Protein AF-A0A7R9V4J3-F1 (afdb_monomer_lite)

Structure (mmCIF, N/CA/C/O backbone):
data_AF-A0A7R9V4J3-F1
#
_entry.id   AF-A0A7R9V4J3-F1
#
loop_
_atom_site.group_PDB
_atom_site.id
_atom_site.type_symbol
_atom_site.label_atom_id
_atom_site.label_alt_id
_atom_site.label_comp_id
_atom_site.label_asym_id
_atom_site.label_entity_id
_atom_site.label_seq_id
_atom_site.pdbx_PDB_ins_code
_atom_site.Cartn_x
_atom_site.Cartn_y
_atom_site.Cartn_z
_atom_site.occupancy
_atom_site.B_iso_or_equiv
_atom_site.auth_seq_id
_atom_site.auth_comp_id
_atom_site.auth_asym_id
_atom_site.auth_atom_id
_atom_site.pdbx_PDB_model_num
ATOM 1 N N . GLY A 1 1 ? -23.402 1.359 5.646 1.00 56.28 1 GLY A N 1
ATOM 2 C CA . GLY A 1 1 ? -24.363 1.220 4.532 1.00 56.28 1 GLY A CA 1
ATOM 3 C C . GLY A 1 1 ? -24.628 2.569 3.880 1.00 56.28 1 GLY A C 1
ATOM 4 O O . GLY A 1 1 ? -24.151 3.570 4.417 1.00 56.28 1 GLY A O 1
ATOM 5 N N . PRO A 1 2 ? -25.319 2.609 2.727 1.00 66.81 2 PRO A N 1
ATOM 6 C CA . PRO A 1 2 ? -25.885 3.845 2.184 1.00 66.81 2 PRO A CA 1
ATOM 7 C C . PRO A 1 2 ? -27.002 4.372 3.100 1.00 66.81 2 PRO A C 1
ATOM 9 O O . PRO A 1 2 ? -27.541 3.616 3.912 1.00 66.81 2 PRO A O 1
ATOM 12 N N . GLU A 1 3 ? -27.309 5.667 3.027 1.00 76.94 3 GLU A N 1
ATOM 13 C CA . GLU A 1 3 ? -28.333 6.271 3.889 1.00 76.94 3 GLU A CA 1
ATOM 14 C C . GLU A 1 3 ? -29.740 5.748 3.544 1.00 76.94 3 GLU A C 1
ATOM 16 O O . GLU A 1 3 ? -30.007 5.450 2.372 1.00 76.94 3 GLU A O 1
ATOM 21 N N . PRO A 1 4 ? -30.654 5.624 4.525 1.00 80.00 4 PRO A N 1
ATOM 22 C CA . PRO A 1 4 ? -32.023 5.184 4.267 1.00 80.00 4 PRO A CA 1
ATOM 23 C C . PRO A 1 4 ? -32.697 6.049 3.192 1.00 80.00 4 PRO A C 1
ATOM 25 O O . PRO A 1 4 ? -32.741 7.269 3.314 1.00 80.00 4 PRO A O 1
ATOM 28 N N . GLY A 1 5 ? -33.214 5.418 2.134 1.00 82.75 5 GLY A N 1
ATOM 29 C CA . GLY A 1 5 ? -33.829 6.114 0.994 1.00 82.75 5 GLY A CA 1
ATOM 30 C C . GLY A 1 5 ? -32.875 6.453 -0.159 1.00 82.75 5 GLY A C 1
ATOM 31 O O . GLY A 1 5 ? -33.311 7.034 -1.150 1.00 82.75 5 GLY A O 1
ATOM 32 N N . SER A 1 6 ? -31.600 6.065 -0.072 1.00 82.62 6 SER A N 1
ATOM 33 C CA . SER A 1 6 ? -30.654 6.215 -1.183 1.00 82.62 6 SER A CA 1
ATOM 34 C C . SER A 1 6 ? -31.028 5.313 -2.377 1.00 82.62 6 SER A C 1
ATOM 36 O O . SER A 1 6 ? -31.436 4.167 -2.157 1.00 82.62 6 SER A O 1
ATOM 38 N N . PRO A 1 7 ? -30.872 5.778 -3.636 1.00 87.88 7 PRO A N 1
ATOM 39 C CA . PRO A 1 7 ? -31.090 4.954 -4.824 1.00 87.88 7 PRO A CA 1
ATOM 40 C C . PRO A 1 7 ? -30.264 3.653 -4.831 1.00 87.88 7 PRO A C 1
ATOM 42 O O . PRO A 1 7 ? -29.172 3.603 -4.251 1.00 87.88 7 PRO A O 1
ATOM 45 N N . PRO A 1 8 ? -30.721 2.597 -5.534 1.00 82.19 8 PRO A N 1
ATOM 46 C CA . PRO A 1 8 ? -29.923 1.390 -5.730 1.00 82.19 8 PRO A CA 1
ATOM 47 C C . PRO A 1 8 ? -28.554 1.726 -6.339 1.00 82.19 8 PRO A C 1
ATOM 49 O O . PRO A 1 8 ? -28.474 2.405 -7.360 1.00 82.19 8 PRO A O 1
ATOM 52 N N . GLY A 1 9 ? -27.477 1.258 -5.704 1.00 78.31 9 GLY A N 1
ATOM 53 C CA . GLY A 1 9 ? -26.099 1.515 -6.141 1.00 78.31 9 GLY A CA 1
ATOM 54 C C . GLY A 1 9 ? -25.435 2.756 -5.535 1.00 78.31 9 GLY A C 1
ATOM 55 O O . GLY A 1 9 ? -24.269 3.008 -5.834 1.00 78.31 9 GLY A O 1
ATOM 56 N N . SER A 1 10 ? -26.113 3.519 -4.665 1.00 83.00 10 SER A N 1
ATOM 57 C CA . SER A 1 10 ? -25.447 4.598 -3.927 1.00 83.00 10 SER A CA 1
ATOM 58 C C . SER A 1 10 ? -24.286 4.061 -3.077 1.00 83.00 10 SER A C 1
ATOM 60 O O . SER A 1 10 ? -24.452 3.051 -2.382 1.00 83.00 10 SER A O 1
ATOM 62 N N . PRO A 1 11 ? -23.113 4.724 -3.102 1.00 73.44 11 PRO A N 1
ATOM 63 C CA . PRO A 1 11 ? -21.977 4.290 -2.308 1.00 73.44 11 PRO A CA 1
ATOM 64 C C . PRO A 1 11 ? -22.316 4.376 -0.814 1.00 73.44 11 PRO A C 1
ATOM 66 O O . PRO A 1 11 ? -23.088 5.242 -0.391 1.00 73.44 11 PRO A O 1
ATOM 69 N N . PRO A 1 12 ? -21.758 3.485 0.018 1.00 72.81 12 PRO A N 1
ATOM 70 C CA . PRO A 1 12 ? -22.010 3.539 1.444 1.00 72.81 12 PRO A CA 1
ATOM 71 C C . PRO A 1 12 ? -21.360 4.789 2.046 1.00 72.81 12 PRO A C 1
ATOM 73 O O . PRO A 1 12 ? -20.273 5.189 1.635 1.00 72.81 12 PRO A O 1
ATOM 76 N N . ARG A 1 13 ? -21.983 5.361 3.084 1.00 70.06 13 ARG A N 1
ATOM 77 C CA . ARG A 1 13 ? -21.437 6.529 3.800 1.00 70.06 13 ARG A CA 1
ATOM 78 C C . ARG A 1 13 ? -20.070 6.248 4.436 1.00 70.06 13 ARG A C 1
ATOM 80 O O . ARG A 1 13 ? -19.258 7.149 4.601 1.00 70.06 13 ARG A O 1
ATOM 87 N N . ARG A 1 14 ? -19.826 4.984 4.788 1.00 65.25 14 ARG A N 1
ATOM 88 C CA . ARG A 1 14 ? -18.527 4.442 5.201 1.00 65.25 14 ARG A CA 1
ATOM 89 C C . ARG A 1 14 ? -18.325 3.108 4.491 1.00 65.25 14 ARG A C 1
ATOM 91 O O . ARG A 1 14 ? -19.216 2.254 4.554 1.00 65.25 14 ARG A O 1
ATOM 98 N N . ARG A 1 15 ? -17.196 2.936 3.801 1.00 70.81 15 ARG A N 1
ATOM 99 C CA . ARG A 1 15 ? -16.786 1.626 3.274 1.00 70.81 15 ARG A CA 1
ATOM 100 C C . ARG A 1 15 ? -16.286 0.762 4.434 1.00 70.81 15 ARG A C 1
ATOM 102 O O . ARG A 1 15 ? -15.729 1.284 5.397 1.00 70.81 15 ARG A O 1
ATOM 109 N N . GLY A 1 16 ? -16.554 -0.541 4.366 1.00 63.72 16 GLY A N 1
ATOM 110 C CA . GLY A 1 16 ? -15.994 -1.491 5.324 1.00 63.72 16 GLY A CA 1
ATOM 111 C C . GLY A 1 16 ? -14.476 -1.530 5.176 1.00 63.72 16 GLY A C 1
ATOM 112 O O . GLY A 1 16 ? -13.974 -1.481 4.057 1.00 63.72 16 GLY A O 1
ATOM 113 N N . ARG A 1 17 ? -13.765 -1.587 6.300 1.00 72.69 17 ARG A N 1
ATOM 114 C CA . ARG A 1 17 ? -12.306 -1.712 6.330 1.00 72.69 17 ARG A CA 1
ATOM 115 C C . ARG A 1 17 ? -11.932 -3.182 6.266 1.00 72.69 17 ARG A C 1
ATOM 117 O O . ARG A 1 17 ? -12.602 -3.998 6.902 1.00 72.69 17 ARG A O 1
ATOM 124 N N . MET A 1 18 ? -10.822 -3.511 5.626 1.00 70.69 18 MET A N 1
ATOM 125 C CA . MET A 1 18 ? -10.202 -4.802 5.886 1.00 70.69 18 MET A CA 1
ATOM 126 C C . MET A 1 18 ? -9.336 -4.730 7.142 1.00 70.69 18 MET A C 1
ATOM 128 O O . MET A 1 18 ? -8.564 -3.792 7.340 1.00 70.69 18 MET A O 1
ATOM 132 N N . LEU A 1 19 ? -9.493 -5.722 8.014 1.00 75.62 19 LEU A N 1
ATOM 133 C CA . LEU A 1 19 ? -8.623 -5.893 9.168 1.00 75.62 19 LEU A CA 1
ATOM 134 C C . LEU A 1 19 ? -7.287 -6.435 8.673 1.00 75.62 19 LEU A C 1
ATOM 136 O O . LEU A 1 19 ? -7.210 -7.555 8.168 1.00 75.62 19 LEU A O 1
ATOM 140 N N . GLY A 1 20 ? -6.236 -5.629 8.810 1.00 74.75 20 GLY A N 1
ATOM 141 C CA . GLY A 1 20 ? -4.878 -6.107 8.590 1.00 74.75 20 GLY A CA 1
ATOM 142 C C . GLY A 1 20 ? -4.527 -7.216 9.583 1.00 74.75 20 GLY A C 1
ATOM 143 O O . GLY A 1 20 ? -5.082 -7.285 10.680 1.00 74.75 20 GLY A O 1
ATOM 144 N N . THR A 1 21 ? -3.559 -8.059 9.225 1.00 76.56 21 THR A N 1
ATOM 145 C CA . THR A 1 21 ? -3.097 -9.186 10.056 1.00 76.56 21 THR A CA 1
ATOM 146 C C . THR A 1 21 ? -2.744 -8.769 11.487 1.00 76.56 21 THR A C 1
ATOM 148 O O . THR A 1 21 ? -2.981 -9.524 12.422 1.00 76.56 21 THR A O 1
ATOM 151 N N . HIS A 1 22 ? -2.238 -7.546 11.669 1.00 79.50 22 HIS A N 1
ATOM 152 C CA . HIS A 1 22 ? -1.855 -6.987 12.969 1.00 79.50 22 HIS A CA 1
ATOM 153 C C . HIS A 1 22 ? -3.029 -6.654 13.898 1.00 79.50 22 HIS A C 1
ATOM 155 O O . HIS A 1 22 ? -2.805 -6.429 15.083 1.00 79.50 22 HIS A O 1
ATOM 161 N N . CYS A 1 23 ? -4.259 -6.646 13.377 1.00 84.50 23 CYS A N 1
ATOM 162 C CA . CYS A 1 23 ? -5.475 -6.435 14.157 1.00 84.50 23 CYS A CA 1
ATOM 163 C C . CYS A 1 23 ? -6.441 -7.600 14.138 1.00 84.50 23 CYS A C 1
ATOM 165 O O . CYS A 1 23 ? -7.653 -7.454 14.306 1.00 84.50 23 CYS A O 1
ATOM 167 N N . ARG A 1 24 ? -5.874 -8.789 13.972 1.00 88.44 24 ARG A N 1
ATOM 168 C CA . ARG A 1 24 ? -6.597 -10.024 14.175 1.00 88.44 24 ARG A CA 1
ATOM 169 C C . ARG A 1 24 ? -6.972 -10.166 15.661 1.00 88.44 24 ARG A C 1
ATOM 171 O O . ARG A 1 24 ? -6.071 -10.136 16.509 1.00 88.44 24 ARG A O 1
ATOM 178 N N . PRO A 1 25 ? -8.265 -10.366 15.973 1.00 91.62 25 PRO A N 1
ATOM 179 C CA . PRO A 1 25 ? -8.693 -10.627 17.336 1.00 91.62 25 PRO A CA 1
ATOM 180 C C . PRO A 1 25 ? -8.021 -11.874 17.908 1.00 91.62 25 PRO 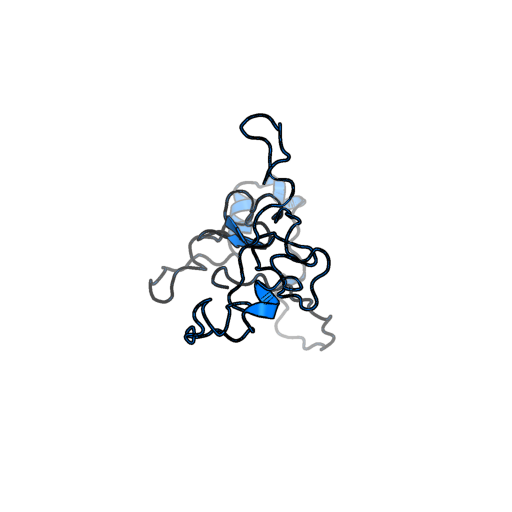A C 1
ATOM 182 O O . PRO A 1 25 ? -7.843 -12.857 17.189 1.00 91.62 25 PRO A O 1
ATOM 185 N N . ASP A 1 26 ? -7.666 -11.836 19.188 1.00 92.06 26 ASP A N 1
ATOM 186 C CA . ASP A 1 26 ? -7.106 -12.950 19.957 1.00 92.06 26 ASP A CA 1
ATOM 187 C C . ASP A 1 26 ? -8.134 -14.054 20.232 1.00 92.06 26 ASP A C 1
ATOM 189 O O . ASP A 1 26 ? -7.765 -15.215 20.418 1.00 92.06 26 ASP A O 1
ATOM 193 N N . LYS A 1 27 ? -9.421 -13.701 20.228 1.00 93.38 27 LYS A N 1
ATOM 194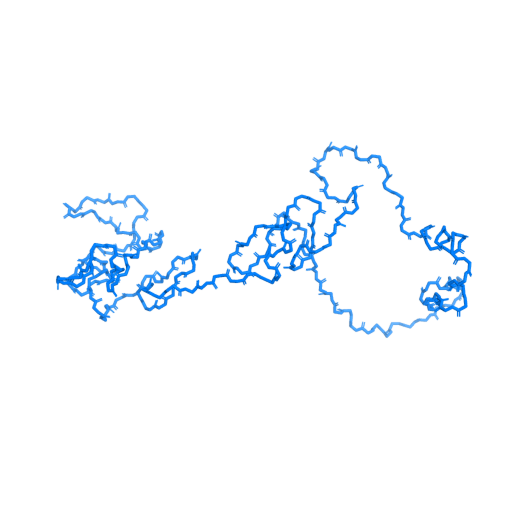 C CA . LYS A 1 27 ? -10.550 -14.599 20.470 1.00 93.38 27 LYS A CA 1
ATOM 195 C C . LYS A 1 27 ? -11.680 -14.361 19.481 1.00 93.38 27 LYS A C 1
ATOM 197 O O . LYS A 1 27 ? -11.770 -13.286 18.899 1.00 93.38 27 LYS A O 1
ATOM 202 N N . ASP A 1 28 ? -12.519 -15.367 19.279 1.00 90.00 28 ASP A N 1
ATOM 203 C CA . ASP A 1 28 ? -13.777 -15.255 18.537 1.00 90.00 28 ASP A CA 1
ATOM 204 C C . ASP A 1 28 ? -14.902 -14.686 19.438 1.00 90.00 28 ASP A C 1
ATOM 206 O O . ASP A 1 28 ? -14.673 -14.476 20.638 1.00 90.00 28 ASP A O 1
ATOM 210 N N . PRO A 1 29 ? -16.106 -14.393 18.900 1.00 86.69 29 PRO A N 1
ATOM 211 C CA . PRO A 1 29 ? -17.225 -13.899 19.707 1.00 86.69 29 PRO A CA 1
ATOM 212 C C . PRO A 1 29 ? -17.625 -14.843 20.851 1.00 86.69 29 PRO A C 1
ATOM 214 O O . PRO A 1 29 ? -18.157 -14.396 21.866 1.00 86.69 29 PRO A O 1
ATOM 217 N N . GLU A 1 30 ? -17.386 -16.144 20.693 1.00 90.88 30 GLU A N 1
ATOM 218 C CA . GLU A 1 30 ? -17.691 -17.188 21.670 1.00 90.88 30 GLU A CA 1
ATOM 219 C C . GLU A 1 30 ? -16.589 -17.352 22.737 1.00 90.88 30 GLU A C 1
ATOM 221 O O . GLU A 1 30 ? -16.764 -18.094 23.707 1.00 90.88 30 GLU A O 1
ATOM 226 N N . GLY A 1 31 ? -15.473 -16.629 22.601 1.00 88.44 31 GLY A N 1
ATOM 227 C CA . GLY A 1 31 ? -14.352 -16.610 23.537 1.00 88.44 31 GLY A CA 1
ATOM 228 C C . GLY A 1 31 ? -13.273 -17.665 23.277 1.00 88.44 31 GLY A C 1
ATOM 229 O O . GLY A 1 31 ? -12.343 -17.784 24.083 1.00 88.44 31 GLY A O 1
ATOM 230 N N . ASN A 1 32 ? -13.348 -18.416 22.177 1.00 93.69 32 ASN A N 1
ATOM 231 C CA . ASN A 1 32 ? -12.309 -19.363 21.784 1.00 93.69 32 ASN A CA 1
ATOM 232 C C . ASN A 1 32 ? -11.102 -18.621 21.214 1.00 93.69 32 ASN A C 1
ATOM 234 O O . ASN A 1 32 ? -11.244 -17.660 20.463 1.00 93.69 32 ASN A O 1
ATOM 238 N N . ALA A 1 33 ? -9.898 -19.091 21.534 1.00 92.62 33 ALA A N 1
ATOM 239 C CA . ALA A 1 33 ? -8.672 -18.474 21.044 1.00 92.62 33 ALA A CA 1
ATOM 240 C C . ALA A 1 33 ? -8.533 -18.618 19.520 1.00 92.62 33 ALA A C 1
ATOM 242 O O . ALA A 1 33 ? -8.607 -19.720 18.970 1.00 92.62 33 ALA A O 1
ATOM 243 N N . ILE A 1 34 ? -8.254 -17.506 18.846 1.00 89.44 34 ILE A N 1
ATOM 244 C CA . ILE A 1 34 ? -7.944 -17.462 17.422 1.00 89.44 34 ILE A CA 1
ATOM 245 C C . ILE A 1 34 ? -6.425 -17.529 17.250 1.00 89.44 34 ILE A C 1
ATOM 247 O O . ILE A 1 34 ? -5.661 -16.749 17.816 1.00 89.44 34 ILE A O 1
ATOM 251 N N . SER A 1 35 ? -5.974 -18.461 16.412 1.00 88.38 35 SER A N 1
ATOM 252 C CA . SER A 1 35 ? -4.555 -18.614 16.092 1.00 88.38 35 SER A CA 1
ATOM 253 C C . SER A 1 35 ? -3.975 -17.327 15.492 1.00 88.38 35 SER A C 1
ATOM 255 O O . SER A 1 35 ? -4.555 -16.766 14.560 1.00 88.38 35 SER A O 1
ATOM 257 N N . TRP A 1 36 ? -2.820 -16.890 16.007 1.00 83.31 36 TRP A N 1
ATOM 258 C CA . TRP A 1 36 ? -2.118 -15.665 15.590 1.00 83.31 36 TRP A CA 1
ATOM 259 C C . TRP A 1 36 ? -2.912 -14.367 15.794 1.00 83.31 36 TRP A C 1
ATOM 261 O O . TRP A 1 36 ? -2.607 -13.358 15.164 1.00 83.31 36 TRP A O 1
ATOM 271 N N . GLY A 1 37 ? -3.936 -14.390 16.648 1.00 87.88 37 GLY A N 1
ATOM 272 C CA . GLY A 1 37 ? -4.617 -13.195 17.121 1.00 87.88 37 GLY A CA 1
ATOM 273 C C . GLY A 1 37 ? -3.931 -12.613 18.352 1.00 87.88 37 GLY A C 1
ATOM 274 O O . GLY A 1 37 ? -3.495 -13.352 19.233 1.00 87.88 37 GLY A O 1
ATOM 275 N N . ASN A 1 38 ? -3.825 -11.291 18.412 1.00 88.12 38 ASN A N 1
ATOM 276 C CA . ASN A 1 38 ? -3.122 -10.591 19.491 1.00 88.12 38 ASN A CA 1
ATOM 277 C C . ASN A 1 38 ? -3.848 -9.333 19.981 1.00 88.12 38 ASN A C 1
ATOM 279 O O . ASN A 1 38 ? -3.312 -8.624 20.832 1.00 88.12 38 ASN A O 1
ATOM 283 N N . VAL A 1 39 ? -5.031 -9.039 19.439 1.00 90.00 39 VAL A N 1
ATOM 284 C CA . VAL A 1 39 ? -5.824 -7.863 19.811 1.00 90.00 39 VAL A CA 1
ATOM 285 C C . VAL A 1 39 ? -7.095 -8.312 20.528 1.00 90.00 39 VAL A C 1
ATOM 287 O O . VAL A 1 39 ? -7.779 -9.183 20.001 1.00 90.00 39 VAL A O 1
ATOM 290 N N . PRO A 1 40 ? -7.447 -7.745 21.694 1.00 91.56 40 PRO A N 1
ATOM 291 C CA . PRO A 1 40 ? -8.697 -8.077 22.366 1.00 91.56 40 PRO A CA 1
ATOM 292 C C . PRO A 1 40 ? -9.911 -7.858 21.458 1.00 91.56 40 PRO A C 1
ATOM 294 O O . PRO A 1 40 ? -10.008 -6.839 20.772 1.00 91.56 40 PRO A O 1
ATOM 297 N N . TRP A 1 41 ? -10.869 -8.786 21.489 1.00 89.81 41 TRP A N 1
ATOM 298 C CA . TRP A 1 41 ? -12.103 -8.685 20.698 1.00 89.81 41 TRP A CA 1
ATOM 299 C C . TRP A 1 41 ? -12.825 -7.338 20.867 1.00 89.81 41 TRP A C 1
ATOM 301 O O . TRP A 1 41 ? -13.210 -6.713 19.877 1.00 89.81 41 TRP A O 1
ATOM 311 N N . ASP A 1 42 ? -12.960 -6.855 22.104 1.00 90.62 42 ASP A N 1
ATOM 312 C CA . ASP A 1 42 ? -13.681 -5.614 22.414 1.00 90.62 42 ASP A CA 1
ATOM 313 C C . ASP A 1 42 ? -12.981 -4.354 21.885 1.00 90.62 42 ASP A C 1
ATOM 315 O O . ASP A 1 42 ? -13.650 -3.375 21.550 1.00 90.62 42 ASP A O 1
ATOM 319 N N . ASP A 1 43 ? -11.656 -4.383 21.731 1.00 89.75 43 ASP A N 1
ATOM 320 C CA . ASP A 1 43 ? -10.900 -3.268 21.151 1.00 89.75 43 ASP A CA 1
ATOM 321 C C . ASP A 1 43 ? -11.141 -3.147 19.640 1.00 89.75 43 ASP A C 1
ATOM 323 O O . ASP A 1 43 ? -10.993 -2.067 19.067 1.00 89.75 43 ASP A O 1
ATOM 327 N N . VAL A 1 44 ? -11.556 -4.233 18.981 1.00 88.31 44 VAL A N 1
ATOM 328 C CA . VAL A 1 44 ? -11.884 -4.248 17.549 1.00 88.31 44 VAL A CA 1
ATOM 329 C C . VAL A 1 44 ? -13.384 -4.060 17.331 1.00 88.31 44 VAL A C 1
ATOM 331 O O . VAL A 1 44 ? -13.787 -3.161 16.596 1.00 88.31 44 VAL A O 1
ATOM 334 N N . TYR A 1 45 ? -14.221 -4.873 17.976 1.00 87.94 45 TYR A N 1
ATOM 335 C CA . TYR A 1 45 ? -15.659 -4.969 17.695 1.00 87.94 45 TYR A CA 1
ATOM 336 C C . TYR A 1 45 ? -16.567 -4.484 18.826 1.00 87.94 45 TYR A C 1
ATOM 338 O O . TYR A 1 45 ? -17.786 -4.447 18.649 1.00 87.94 45 TYR A O 1
ATOM 346 N N . GLY A 1 46 ? -16.006 -4.109 19.975 1.00 89.06 46 GLY A N 1
ATOM 347 C CA . GLY A 1 46 ? -16.775 -3.533 21.070 1.00 89.06 46 GLY A CA 1
ATOM 348 C C . GLY A 1 46 ? -17.384 -2.172 20.702 1.00 89.06 46 GLY A C 1
ATOM 349 O O . GLY A 1 46 ? -17.057 -1.587 19.666 1.00 89.06 46 GLY A O 1
ATOM 350 N N . PRO A 1 47 ? -18.253 -1.613 21.561 1.00 90.25 47 PRO A N 1
ATOM 351 C CA . PRO A 1 47 ? -18.918 -0.328 21.307 1.00 90.25 47 PRO A CA 1
ATOM 352 C C . PRO A 1 47 ? -17.934 0.842 21.148 1.00 90.25 47 PRO A C 1
ATOM 354 O O . PRO A 1 47 ? -18.190 1.770 20.388 1.00 90.25 47 PRO A O 1
ATOM 357 N N . GLU A 1 48 ? -16.792 0.761 21.833 1.00 89.31 48 GLU A N 1
ATOM 358 C CA . GLU A 1 48 ? -15.677 1.717 21.767 1.00 89.31 48 GLU A CA 1
ATOM 359 C C . GLU A 1 48 ? -14.527 1.217 20.868 1.00 89.31 48 GLU A C 1
ATOM 361 O O . GLU A 1 48 ? -13.450 1.819 20.820 1.00 89.31 48 GLU A O 1
ATOM 366 N N . GLY A 1 49 ? -14.746 0.083 20.196 1.00 88.12 49 GLY A N 1
ATOM 367 C CA . GLY A 1 49 ? -13.760 -0.615 19.390 1.00 88.12 49 GLY A CA 1
ATOM 368 C C . GLY A 1 49 ? -13.585 -0.012 18.000 1.00 88.12 49 GLY A C 1
ATOM 369 O O . GLY A 1 49 ? -14.433 0.725 17.486 1.00 88.12 49 GLY A O 1
ATOM 370 N N . TRP A 1 50 ? -12.469 -0.354 17.367 1.00 86.31 50 TRP A N 1
ATOM 371 C CA . TRP A 1 50 ? -11.993 0.236 16.118 1.00 86.31 50 TRP A CA 1
ATOM 372 C C . TRP A 1 50 ? -12.951 0.105 14.921 1.00 86.31 50 TRP A C 1
ATOM 374 O O . TRP A 1 50 ? -13.006 0.985 14.059 1.00 86.31 50 TRP A O 1
ATOM 384 N N . CYS A 1 51 ? -13.747 -0.963 14.837 1.00 80.56 51 CYS A N 1
ATOM 385 C CA . CYS A 1 51 ? -14.708 -1.174 13.750 1.00 80.56 51 CYS A CA 1
ATOM 386 C C . CYS A 1 51 ? -16.013 -0.384 13.926 1.00 80.56 51 CYS A C 1
ATOM 388 O O . CYS A 1 51 ? -16.659 -0.072 12.924 1.00 80.56 51 CYS A O 1
ATOM 390 N N . VAL A 1 52 ? -16.399 -0.059 15.162 1.00 82.44 52 VAL A N 1
ATOM 391 C CA . VAL A 1 52 ? -17.734 0.477 15.479 1.00 82.44 52 VAL A CA 1
ATOM 392 C C . VAL A 1 52 ? -17.677 1.959 15.838 1.00 82.44 52 VAL A C 1
ATOM 394 O O . VAL A 1 52 ? -18.488 2.741 15.334 1.00 82.44 52 VAL A O 1
ATOM 397 N N . ALA A 1 53 ? -16.717 2.356 16.673 1.00 83.81 53 ALA A N 1
ATOM 398 C CA . ALA A 1 53 ? -16.634 3.707 17.202 1.00 83.81 53 ALA A CA 1
ATOM 399 C C . ALA A 1 53 ? -16.221 4.729 16.133 1.00 83.81 53 ALA A C 1
ATOM 401 O O . ALA A 1 53 ? -15.448 4.451 15.214 1.00 83.81 53 ALA A O 1
ATOM 402 N N . GLU A 1 54 ? -16.734 5.951 16.269 1.00 79.31 54 GLU A N 1
ATOM 403 C CA . GLU A 1 54 ? -16.310 7.088 15.447 1.00 79.31 54 GLU A CA 1
ATOM 404 C C . GLU A 1 54 ? -14.927 7.605 15.851 1.00 79.31 54 GLU A C 1
ATOM 406 O O . GLU A 1 54 ? -14.139 7.980 14.989 1.00 79.31 54 GLU A O 1
ATOM 411 N N . ASN A 1 55 ? -14.620 7.561 17.148 1.00 82.88 55 ASN A N 1
ATOM 412 C CA . ASN A 1 55 ? -13.304 7.862 17.689 1.00 82.88 55 ASN A CA 1
ATOM 413 C C . ASN A 1 55 ? -12.862 6.704 18.598 1.00 82.88 55 ASN A C 1
ATOM 415 O O . ASN A 1 55 ? -13.162 6.721 19.793 1.00 82.88 55 ASN A O 1
ATOM 419 N N . PRO A 1 56 ? -12.236 5.662 18.033 1.00 84.38 56 PRO A N 1
ATOM 420 C CA . PRO A 1 56 ? -11.924 4.450 18.772 1.00 84.38 56 PRO A CA 1
ATOM 421 C C . PRO A 1 56 ? -10.792 4.666 19.776 1.00 84.38 56 PRO A C 1
ATOM 423 O O . PRO A 1 56 ? -9.894 5.482 19.565 1.00 84.38 56 PRO A O 1
ATOM 426 N N . LYS A 1 57 ? -10.818 3.898 20.869 1.00 83.00 57 LYS A N 1
ATOM 427 C CA . LYS A 1 57 ? -9.789 3.971 21.923 1.00 83.00 57 LYS A CA 1
ATOM 428 C C . LYS A 1 57 ? -8.418 3.482 21.456 1.00 83.00 57 LYS A C 1
ATOM 430 O O . LYS A 1 57 ? -7.399 3.937 21.970 1.00 83.00 57 LYS A O 1
ATOM 435 N N . SER A 1 58 ? -8.397 2.569 20.492 1.00 82.50 58 SER A N 1
ATOM 436 C CA . SER A 1 58 ? -7.197 2.006 19.880 1.00 82.50 58 SER A C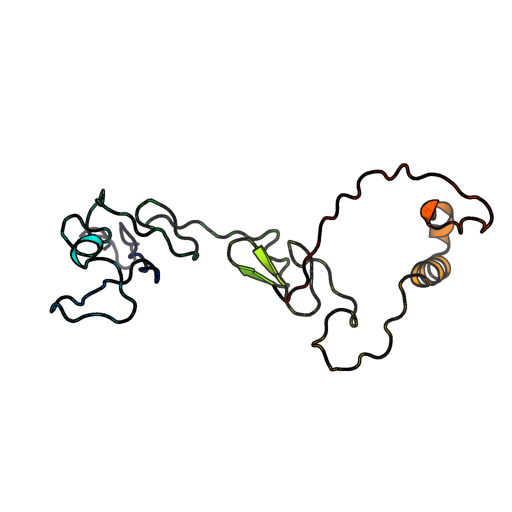A 1
ATOM 437 C C . SER A 1 58 ? -7.312 2.060 18.355 1.00 82.50 58 SER A C 1
ATOM 439 O O . SER A 1 58 ? -8.407 2.000 17.794 1.00 82.50 58 SER A O 1
ATOM 441 N N . SER A 1 59 ? -6.171 2.219 17.675 1.00 82.12 59 SER A N 1
ATOM 442 C CA . SER A 1 59 ? -6.094 2.181 16.213 1.00 82.12 59 SER A CA 1
ATOM 443 C C . SER A 1 59 ? -5.185 1.051 15.761 1.00 82.12 59 SER A C 1
ATOM 445 O O . SER A 1 59 ? -4.104 0.835 16.305 1.00 82.12 59 SER A O 1
ATOM 447 N N . CYS A 1 60 ? -5.659 0.349 14.742 1.00 81.38 60 CYS A N 1
ATOM 448 C CA . CYS A 1 60 ? -5.052 -0.843 14.177 1.00 81.38 60 CYS A CA 1
ATOM 449 C C . CYS A 1 60 ? -4.100 -0.583 13.009 1.00 81.38 60 CYS A C 1
ATOM 451 O O . CYS A 1 60 ? -3.453 -1.509 12.519 1.00 81.38 60 CYS A O 1
ATOM 453 N N . GLY A 1 61 ? -4.024 0.673 12.558 1.00 81.12 61 GLY A N 1
ATOM 454 C CA . GLY A 1 61 ? -3.382 1.028 11.299 1.00 81.12 61 GLY A CA 1
ATOM 455 C C . GLY A 1 61 ? -4.130 0.475 10.081 1.00 81.12 61 GLY A C 1
ATOM 456 O O . GLY A 1 61 ? -5.015 -0.376 10.187 1.00 81.12 61 GLY A O 1
ATOM 457 N N . CYS A 1 62 ? -3.775 0.984 8.906 1.00 80.19 62 CYS A N 1
ATOM 458 C CA . CYS A 1 62 ? -4.308 0.494 7.639 1.00 80.19 62 CYS A CA 1
ATOM 459 C C . CYS A 1 62 ? -3.390 -0.545 7.036 1.00 80.19 62 CYS A C 1
ATOM 461 O O . CYS A 1 62 ? -2.172 -0.500 7.207 1.00 80.19 62 CYS A O 1
ATOM 463 N N . HIS A 1 63 ? -3.989 -1.492 6.324 1.00 80.00 63 HIS A N 1
ATOM 464 C CA . HIS A 1 63 ? -3.206 -2.344 5.456 1.00 80.00 63 HIS A CA 1
ATOM 465 C C . HIS A 1 63 ? -2.669 -1.508 4.285 1.00 80.00 63 HIS A C 1
ATOM 467 O O . HIS A 1 63 ? -3.236 -0.479 3.918 1.00 80.00 63 HIS A O 1
ATOM 473 N N . LEU A 1 64 ? -1.546 -1.934 3.715 1.00 75.88 64 LEU A N 1
ATOM 474 C CA . LEU A 1 64 ? -0.946 -1.284 2.556 1.00 75.88 64 LEU A CA 1
ATOM 475 C C . LEU A 1 64 ? -1.717 -1.698 1.293 1.00 75.88 64 LEU A C 1
ATOM 477 O O . LEU A 1 64 ? -1.271 -2.546 0.531 1.00 75.88 64 LEU A O 1
ATOM 481 N N . ASP A 1 65 ? -2.909 -1.140 1.101 1.00 75.44 65 ASP A N 1
ATOM 482 C CA . ASP A 1 65 ? -3.770 -1.363 -0.072 1.00 75.44 65 ASP A CA 1
ATOM 483 C C . ASP A 1 65 ? -4.429 -0.075 -0.592 1.00 75.44 65 ASP A C 1
ATOM 485 O O . ASP A 1 65 ? -5.434 -0.122 -1.296 1.00 75.44 65 ASP A O 1
ATOM 489 N N . GLY A 1 66 ? -3.874 1.089 -0.247 1.00 78.81 66 GLY A N 1
ATOM 490 C CA . GLY A 1 66 ? -4.438 2.376 -0.658 1.00 78.81 66 GLY A CA 1
ATOM 491 C C . GLY A 1 66 ? -5.577 2.874 0.233 1.00 78.81 66 GLY A C 1
ATOM 492 O O . GLY A 1 66 ? -6.347 3.735 -0.187 1.00 78.81 66 GLY A O 1
ATOM 493 N N . HIS A 1 67 ? -5.685 2.391 1.472 1.00 81.06 67 HIS A N 1
ATOM 494 C CA . HIS A 1 67 ? -6.552 2.995 2.483 1.00 81.06 67 HIS A CA 1
ATOM 495 C C . HIS A 1 67 ? -5.755 3.799 3.513 1.00 81.06 67 HIS A C 1
ATOM 497 O O . HIS A 1 67 ? -4.653 3.432 3.918 1.00 81.06 67 HIS A O 1
ATOM 503 N N . ALA A 1 68 ? -6.335 4.912 3.951 1.00 78.00 68 ALA A N 1
ATOM 504 C CA . ALA A 1 68 ? -5.757 5.835 4.915 1.00 78.00 68 ALA A CA 1
ATOM 505 C C . ALA A 1 68 ? -6.830 6.377 5.874 1.00 78.00 68 ALA A C 1
ATOM 507 O O . ALA A 1 68 ? -8.029 6.142 5.711 1.00 78.00 68 ALA A O 1
ATOM 508 N N . GLY A 1 69 ? -6.388 7.133 6.877 1.00 79.56 69 GLY A N 1
ATOM 509 C CA . GLY A 1 69 ? -7.238 7.675 7.937 1.00 79.56 69 GLY A CA 1
ATOM 510 C C . GLY A 1 69 ? -7.171 6.854 9.233 1.00 79.56 69 GLY A C 1
ATOM 511 O O . GLY A 1 69 ? -6.642 5.741 9.231 1.00 79.56 69 GLY A O 1
ATOM 512 N N . PRO A 1 70 ? -7.680 7.391 10.357 1.00 77.44 70 PRO A N 1
ATOM 513 C CA . PRO A 1 70 ? -7.614 6.745 11.676 1.00 77.44 70 PRO A CA 1
ATOM 514 C C . PRO A 1 70 ? -8.257 5.357 11.716 1.00 77.44 70 PRO A C 1
ATOM 516 O O . PRO A 1 70 ? -7.891 4.511 12.542 1.00 77.44 70 PRO A O 1
ATOM 519 N N . ALA A 1 71 ? -9.218 5.139 10.821 1.00 77.69 71 ALA A N 1
ATOM 520 C CA . ALA A 1 71 ? -9.956 3.911 10.675 1.00 77.69 71 ALA A CA 1
ATOM 521 C C . ALA A 1 71 ? -10.075 3.523 9.188 1.00 77.69 71 ALA A C 1
ATOM 523 O O . ALA A 1 71 ? -11.107 3.004 8.769 1.00 77.69 71 ALA A O 1
ATOM 524 N N . CYS A 1 72 ? -9.045 3.786 8.378 1.00 80.88 72 CYS A N 1
ATOM 525 C CA . CYS A 1 72 ? -8.916 3.293 6.996 1.00 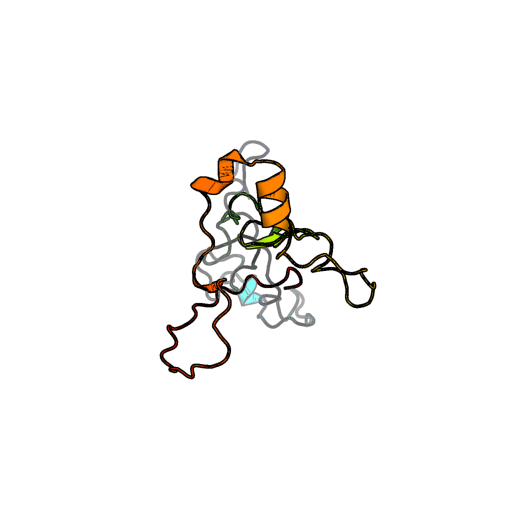80.88 72 CYS A CA 1
ATOM 526 C C . CYS A 1 72 ? -10.133 3.546 6.097 1.00 80.88 72 CYS A C 1
ATOM 528 O O . CYS A 1 72 ? -10.449 2.762 5.205 1.00 80.88 72 CYS A O 1
ATOM 530 N N . GLU A 1 73 ? -10.862 4.619 6.382 1.00 77.38 73 GLU A N 1
ATOM 531 C CA . GLU A 1 73 ? -12.105 4.986 5.723 1.00 77.38 73 GLU A CA 1
ATOM 532 C C . GLU A 1 73 ? -11.873 5.839 4.472 1.00 77.38 73 GLU A C 1
ATOM 534 O O . GLU A 1 73 ? -12.769 5.971 3.633 1.00 77.38 73 GLU A O 1
ATOM 539 N N . LEU A 1 74 ? -10.674 6.413 4.343 1.00 77.88 74 LEU A N 1
ATOM 540 C CA . LEU A 1 74 ? -10.262 7.199 3.193 1.00 77.88 74 LEU A CA 1
ATOM 541 C C . LEU A 1 74 ? -9.588 6.276 2.183 1.00 77.88 74 LEU A C 1
ATOM 543 O O . LEU A 1 74 ? -8.709 5.498 2.536 1.00 77.88 74 LEU A O 1
ATOM 547 N N . ASN A 1 75 ? -9.985 6.388 0.919 1.00 78.12 75 ASN A N 1
ATOM 548 C CA . ASN A 1 75 ? -9.286 5.731 -0.181 1.00 78.12 75 ASN A CA 1
ATOM 549 C C . ASN A 1 75 ? -8.277 6.749 -0.719 1.00 78.12 75 ASN A C 1
ATOM 551 O O . ASN A 1 75 ? -8.664 7.877 -1.030 1.00 78.12 75 ASN A O 1
ATOM 555 N N . TYR A 1 76 ? -7.013 6.368 -0.818 1.00 78.12 76 TYR A N 1
ATOM 556 C CA . TYR A 1 76 ? -5.986 7.123 -1.517 1.00 78.12 76 TYR A CA 1
ATOM 557 C C . TYR A 1 76 ? -5.557 6.325 -2.745 1.00 78.12 76 TYR A C 1
ATOM 559 O O . TYR A 1 76 ? -5.267 5.133 -2.660 1.00 78.12 76 TYR A O 1
ATOM 567 N N . GLU A 1 77 ? -5.550 6.970 -3.906 1.00 72.75 77 GLU A N 1
ATOM 568 C CA . GLU A 1 77 ? -5.115 6.319 -5.135 1.00 72.75 77 GLU A CA 1
ATOM 569 C C . GLU A 1 77 ? -3.596 6.136 -5.100 1.00 72.75 77 GLU A C 1
ATOM 571 O O . GLU A 1 77 ? -2.839 7.104 -5.028 1.00 72.75 77 GLU A O 1
ATOM 576 N N . MET A 1 78 ? -3.138 4.886 -5.166 1.00 76.25 78 MET A N 1
ATOM 577 C CA . MET A 1 78 ? -1.719 4.593 -5.340 1.00 76.25 78 MET A CA 1
ATOM 578 C C . MET A 1 78 ? -1.348 4.905 -6.794 1.00 76.25 78 MET A C 1
ATOM 580 O O . MET A 1 78 ? -1.569 4.094 -7.691 1.00 76.25 78 MET A O 1
ATOM 584 N N . VAL A 1 79 ? -0.834 6.111 -7.037 1.00 83.75 79 VAL A N 1
ATOM 585 C CA . VAL A 1 79 ? -0.440 6.560 -8.377 1.00 83.75 79 VAL A CA 1
ATOM 586 C C . VAL A 1 79 ? 1.030 6.240 -8.609 1.00 83.75 79 VAL A C 1
ATOM 588 O O . VAL A 1 79 ? 1.896 6.718 -7.880 1.00 83.75 79 VAL A O 1
ATOM 591 N N . CYS A 1 80 ? 1.318 5.466 -9.653 1.00 89.69 80 CYS A N 1
ATOM 592 C CA . CYS A 1 80 ? 2.687 5.227 -10.094 1.00 89.69 80 CYS A CA 1
ATOM 593 C C . CYS A 1 80 ? 3.128 6.234 -11.168 1.00 89.69 80 CYS A C 1
ATOM 595 O O . CYS A 1 80 ? 2.313 6.609 -12.024 1.00 89.69 80 CYS A O 1
ATOM 597 N N . PRO A 1 81 ? 4.415 6.632 -11.187 1.00 90.19 81 PRO A N 1
ATOM 598 C CA . PRO A 1 81 ? 4.972 7.467 -12.246 1.00 90.19 81 PRO A CA 1
ATOM 599 C C . PRO A 1 81 ? 4.685 6.870 -13.625 1.00 90.19 81 PRO A C 1
ATOM 601 O O . PRO A 1 81 ? 4.922 5.683 -13.850 1.00 90.19 81 PRO A O 1
ATOM 604 N N . ASN A 1 82 ? 4.121 7.678 -14.528 1.00 92.31 82 ASN A N 1
ATOM 605 C CA . ASN A 1 82 ? 3.771 7.287 -15.899 1.00 92.31 82 ASN A CA 1
ATOM 606 C C . ASN A 1 82 ? 2.983 5.968 -16.019 1.00 92.31 82 ASN A C 1
ATOM 608 O O . ASN A 1 82 ? 3.043 5.319 -17.058 1.00 92.31 82 ASN A O 1
ATOM 612 N N . GLN A 1 83 ? 2.262 5.551 -14.968 1.00 91.38 83 GLN A N 1
ATOM 613 C CA . GLN A 1 83 ? 1.580 4.249 -14.913 1.00 91.38 83 GLN A CA 1
ATOM 614 C C . GLN A 1 83 ? 2.524 3.077 -15.247 1.00 91.38 83 GLN A C 1
ATOM 616 O O . GLN A 1 83 ? 2.170 2.162 -15.992 1.00 91.38 83 GLN A O 1
ATOM 621 N N . CYS A 1 84 ? 3.759 3.143 -14.738 1.00 92.44 84 CYS A N 1
ATOM 622 C CA . CYS A 1 84 ? 4.827 2.185 -15.033 1.00 92.44 84 CYS A CA 1
ATOM 623 C C . CYS A 1 84 ? 5.094 2.014 -16.532 1.00 92.44 84 CYS A C 1
ATOM 625 O O . CYS A 1 84 ? 5.500 0.943 -16.976 1.00 92.44 84 CYS A O 1
ATOM 627 N N . SER A 1 85 ? 4.805 3.057 -17.319 1.00 94.00 85 SER A N 1
ATOM 628 C CA . SER A 1 85 ? 4.939 3.109 -18.777 1.00 94.00 85 SER A CA 1
ATOM 629 C C . SER A 1 85 ? 4.249 1.951 -19.514 1.00 94.00 85 SER A C 1
ATOM 631 O O . SER A 1 85 ? 4.592 1.655 -20.654 1.00 94.00 85 SER A O 1
ATOM 633 N N . GLY A 1 86 ? 3.288 1.270 -18.872 1.00 94.00 86 GLY A N 1
ATOM 634 C CA . GLY A 1 86 ? 2.667 0.044 -19.389 1.00 94.00 86 GLY A CA 1
ATOM 635 C C . GLY A 1 86 ? 3.576 -1.197 -19.382 1.00 94.00 86 GLY A C 1
ATOM 636 O O . GLY A 1 86 ? 3.246 -2.201 -20.012 1.00 94.00 86 GLY A O 1
ATOM 637 N N . HIS A 1 87 ? 4.716 -1.138 -18.693 1.00 92.81 87 HIS A N 1
ATOM 638 C CA . HIS A 1 87 ? 5.741 -2.182 -18.634 1.00 92.81 87 HIS A CA 1
ATOM 639 C C . HIS A 1 87 ? 6.030 -2.663 -17.206 1.00 92.81 87 HIS A C 1
ATOM 641 O O . HIS A 1 87 ? 7.096 -3.212 -16.927 1.00 92.81 87 HIS A O 1
ATOM 647 N N . GLY A 1 88 ? 5.077 -2.484 -16.297 1.00 92.25 88 GLY A N 1
ATOM 648 C CA . GLY A 1 88 ? 5.175 -2.971 -14.933 1.00 92.25 88 GLY A CA 1
ATOM 649 C C . GLY A 1 88 ? 3.845 -2.934 -14.200 1.00 92.25 88 GLY A C 1
ATOM 650 O O . GLY A 1 88 ? 2.864 -2.348 -14.659 1.00 92.25 88 GLY A O 1
ATOM 651 N N . GLU A 1 89 ? 3.840 -3.551 -13.028 1.00 91.38 89 GLU A N 1
ATOM 652 C CA . GLU A 1 89 ? 2.733 -3.517 -12.085 1.00 91.38 89 GLU A CA 1
ATOM 653 C C . GLU A 1 89 ? 2.942 -2.371 -11.098 1.00 91.38 89 GLU A C 1
ATOM 655 O O . GLU A 1 89 ? 4.009 -2.233 -10.494 1.00 91.38 89 GLU A O 1
ATOM 660 N N . CYS A 1 90 ? 1.913 -1.543 -10.920 1.00 88.94 90 CYS A N 1
ATOM 661 C CA . CYS A 1 90 ? 1.936 -0.508 -9.899 1.00 88.94 90 CYS A CA 1
ATOM 662 C C . CYS A 1 90 ? 1.672 -1.135 -8.530 1.00 88.94 90 CYS A C 1
ATOM 664 O O . CYS A 1 90 ? 0.568 -1.610 -8.257 1.00 88.94 90 CYS A O 1
ATOM 666 N N . TRP A 1 91 ? 2.676 -1.113 -7.661 1.00 84.94 91 TRP A N 1
ATOM 667 C CA . TRP A 1 91 ? 2.595 -1.631 -6.308 1.00 84.94 91 TRP A CA 1
ATOM 668 C C . TRP A 1 91 ? 2.952 -0.537 -5.309 1.00 84.94 91 TRP A C 1
ATOM 670 O O . TRP A 1 91 ? 4.092 -0.094 -5.211 1.00 84.94 91 TRP A O 1
ATOM 680 N N . LEU A 1 92 ? 1.944 -0.067 -4.576 1.00 80.50 92 LEU A N 1
ATOM 681 C CA . LEU A 1 92 ? 2.096 0.957 -3.540 1.00 80.50 92 LEU A CA 1
ATOM 682 C C . LEU A 1 92 ? 2.788 2.254 -4.002 1.00 80.50 92 LEU A C 1
ATOM 684 O O . LEU A 1 92 ? 3.491 2.896 -3.226 1.00 80.50 92 LEU A O 1
ATOM 688 N N . GLY A 1 93 ? 2.553 2.670 -5.249 1.00 85.62 93 GLY A N 1
ATOM 689 C CA . GLY A 1 93 ? 3.173 3.870 -5.826 1.00 85.62 93 GLY A CA 1
ATOM 690 C C . GLY A 1 93 ? 4.569 3.630 -6.414 1.00 85.62 93 GLY A C 1
ATOM 691 O O . GLY A 1 93 ? 5.159 4.553 -6.972 1.00 85.62 93 GLY A O 1
ATOM 692 N N . PHE A 1 94 ? 5.069 2.396 -6.348 1.00 87.38 94 PHE A N 1
ATOM 693 C CA . PHE A 1 94 ? 6.305 1.954 -6.984 1.00 87.38 94 PHE A CA 1
ATOM 694 C C . PHE A 1 94 ? 6.007 1.031 -8.162 1.00 87.38 94 PHE A C 1
ATOM 696 O O . PHE A 1 94 ? 5.024 0.292 -8.161 1.00 87.38 94 PHE A O 1
ATOM 703 N N . CYS A 1 95 ? 6.867 1.061 -9.173 1.00 90.50 95 CYS A N 1
ATOM 704 C CA . CYS A 1 95 ? 6.717 0.208 -10.339 1.00 90.50 95 CYS A CA 1
ATOM 705 C C . CYS A 1 95 ? 7.539 -1.064 -10.197 1.00 90.50 95 CYS A C 1
ATOM 707 O O . CYS A 1 95 ? 8.767 -1.027 -10.221 1.00 90.50 95 CYS A O 1
ATOM 709 N N . LYS A 1 96 ? 6.846 -2.199 -10.113 1.00 92.19 96 LYS A N 1
ATOM 710 C CA . LYS A 1 96 ? 7.453 -3.513 -10.283 1.00 92.19 96 LYS A CA 1
ATOM 711 C C . LYS A 1 96 ? 7.502 -3.829 -11.772 1.00 92.19 96 LYS A C 1
ATOM 713 O O . LYS A 1 96 ? 6.492 -4.203 -12.367 1.00 92.19 96 LYS A O 1
ATOM 718 N N . CYS A 1 97 ? 8.659 -3.636 -12.389 1.00 90.62 97 CYS A N 1
ATOM 719 C CA . CYS A 1 97 ? 8.793 -3.813 -13.829 1.00 90.62 97 CYS A CA 1
ATOM 720 C C . CYS A 1 97 ? 8.622 -5.271 -14.259 1.00 90.62 97 CYS A C 1
ATOM 722 O O . CYS A 1 97 ? 9.007 -6.204 -13.555 1.00 90.62 97 CYS A O 1
ATOM 724 N N . HIS A 1 98 ? 8.031 -5.459 -15.437 1.00 91.19 98 HIS A N 1
ATOM 725 C CA . HIS A 1 98 ? 8.009 -6.751 -16.103 1.00 91.19 98 HIS A CA 1
ATOM 726 C C . HIS A 1 98 ? 9.424 -7.158 -16.523 1.00 91.19 98 HIS A C 1
ATOM 728 O O . HIS A 1 98 ? 10.321 -6.323 -16.659 1.00 91.19 98 HIS A O 1
ATOM 734 N N . GLU A 1 99 ? 9.614 -8.451 -16.770 1.00 85.56 99 GLU A N 1
ATOM 735 C CA . GLU A 1 99 ? 10.896 -8.984 -17.222 1.00 85.56 99 GLU A CA 1
ATOM 736 C C . GLU A 1 99 ? 11.406 -8.232 -18.463 1.00 85.56 99 GLU A C 1
ATOM 738 O O . GLU A 1 99 ? 10.667 -7.977 -19.420 1.00 85.56 99 GLU A O 1
ATOM 743 N N . GLY A 1 100 ? 12.681 -7.845 -18.430 1.00 82.12 100 GLY A N 1
ATOM 744 C CA . GLY A 1 100 ? 13.301 -7.066 -19.496 1.00 82.12 100 GLY A CA 1
ATOM 745 C C . GLY A 1 100 ? 13.017 -5.560 -19.451 1.00 82.12 100 GLY A C 1
ATOM 746 O O . GLY A 1 100 ? 13.392 -4.871 -20.397 1.00 82.12 100 GLY A O 1
ATOM 747 N N . TRP A 1 101 ? 12.402 -5.032 -18.389 1.00 85.00 101 TRP A N 1
ATOM 748 C CA . TRP A 1 101 ? 12.191 -3.595 -18.170 1.00 85.00 101 TRP A CA 1
ATOM 749 C C . TRP A 1 101 ? 12.738 -3.144 -16.814 1.00 85.00 101 TRP A C 1
ATOM 751 O O . TRP A 1 101 ? 12.769 -3.919 -15.862 1.00 85.00 101 TRP A O 1
ATOM 761 N N . TYR A 1 102 ? 13.196 -1.895 -16.725 1.00 84.56 102 TYR A N 1
ATOM 762 C CA . TYR A 1 102 ? 13.775 -1.329 -15.505 1.00 84.56 102 TYR A CA 1
ATOM 763 C C . TYR A 1 102 ? 13.655 0.204 -15.436 1.00 84.56 102 TYR A C 1
ATOM 765 O O . TYR A 1 102 ? 13.261 0.877 -16.397 1.00 84.56 102 TYR A O 1
ATOM 773 N N . GLY A 1 103 ? 14.022 0.757 -14.276 1.00 83.81 103 GLY A N 1
ATOM 774 C CA . GLY A 1 103 ? 13.906 2.176 -13.934 1.00 83.81 103 GLY A CA 1
ATOM 775 C C . GLY A 1 103 ? 12.640 2.489 -13.130 1.00 83.81 103 GLY A C 1
ATOM 776 O O . GLY A 1 103 ? 11.724 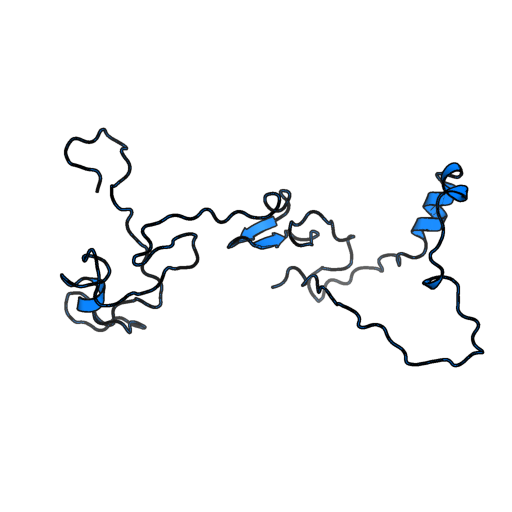1.677 -13.055 1.00 83.81 103 GLY A O 1
ATOM 777 N N . THR A 1 104 ? 12.580 3.686 -12.539 1.00 87.81 104 THR A N 1
ATOM 778 C CA . THR A 1 104 ? 11.517 4.111 -11.602 1.00 87.81 104 THR A CA 1
ATOM 779 C C . THR A 1 104 ? 10.092 4.003 -12.160 1.00 87.81 104 THR A C 1
ATOM 781 O O . THR A 1 104 ? 9.143 3.838 -11.400 1.00 87.81 104 THR A O 1
ATOM 784 N N . ASP A 1 105 ? 9.938 4.094 -13.479 1.00 91.06 105 ASP A N 1
ATOM 785 C CA . ASP A 1 105 ? 8.670 4.026 -14.204 1.00 91.06 105 ASP A CA 1
ATOM 786 C C . ASP A 1 105 ? 8.668 2.958 -15.312 1.00 91.06 105 ASP A C 1
ATOM 788 O O . ASP A 1 105 ? 7.818 2.999 -16.199 1.00 91.06 105 ASP A O 1
ATOM 792 N N . CYS A 1 106 ? 9.627 2.024 -15.291 1.00 91.25 106 CYS A N 1
ATOM 793 C CA . CYS A 1 106 ? 9.795 0.946 -16.273 1.00 91.25 106 CYS A CA 1
ATOM 794 C C . CYS A 1 106 ? 9.929 1.388 -17.738 1.00 91.25 106 CYS A C 1
ATOM 796 O O . CYS A 1 106 ? 9.664 0.599 -18.643 1.00 91.25 106 CYS A O 1
ATOM 798 N N . MET A 1 107 ? 10.362 2.623 -18.012 1.00 91.25 107 MET A N 1
ATOM 799 C CA . MET A 1 107 ? 10.510 3.088 -19.395 1.00 91.25 107 MET A CA 1
ATOM 800 C C . MET A 1 107 ? 11.719 2.478 -20.130 1.00 91.25 107 MET A C 1
ATOM 802 O O . MET A 1 107 ? 11.796 2.549 -21.358 1.00 91.25 107 MET A O 1
ATOM 806 N N . ARG A 1 108 ? 12.707 1.927 -19.407 1.00 85.00 108 ARG A N 1
ATOM 807 C CA . ARG A 1 108 ? 13.952 1.422 -20.004 1.00 85.00 108 ARG A CA 1
ATOM 808 C C . ARG A 1 108 ? 13.859 -0.078 -20.241 1.00 85.00 108 ARG A C 1
ATOM 810 O O . ARG A 1 108 ? 13.563 -0.833 -19.322 1.00 85.00 108 ARG A O 1
ATOM 817 N N . LYS A 1 109 ? 14.162 -0.514 -21.462 1.00 82.44 109 LYS A N 1
ATOM 818 C CA . LYS A 1 109 ? 14.235 -1.934 -21.814 1.00 82.44 109 LYS A CA 1
ATOM 819 C C . LYS A 1 109 ? 15.638 -2.460 -21.525 1.00 82.44 109 LYS A C 1
ATOM 821 O O . LYS A 1 109 ? 16.610 -1.913 -22.042 1.00 82.44 109 LYS A O 1
ATOM 826 N N . ALA A 1 110 ? 15.751 -3.513 -20.726 1.00 72.81 110 ALA A N 1
ATOM 827 C CA . ALA A 1 110 ? 16.997 -4.241 -20.564 1.00 72.81 110 ALA A CA 1
ATOM 828 C C . ALA A 1 110 ? 17.365 -4.882 -21.909 1.00 72.81 110 ALA A C 1
ATOM 830 O O . ALA A 1 110 ? 16.543 -5.556 -22.539 1.00 72.81 110 ALA A O 1
ATOM 831 N N . ALA A 1 111 ? 18.595 -4.660 -22.374 1.00 63.56 111 ALA A N 1
ATOM 832 C CA . ALA A 1 111 ? 19.122 -5.417 -23.500 1.00 63.56 111 ALA A CA 1
ATOM 833 C C . ALA A 1 111 ? 19.088 -6.906 -23.124 1.00 63.56 111 ALA A C 1
ATOM 835 O O . ALA A 1 111 ? 19.447 -7.273 -22.001 1.00 63.56 111 ALA A O 1
ATOM 836 N N . ALA A 1 112 ? 18.583 -7.749 -24.029 1.00 52.50 112 ALA A N 1
ATOM 837 C CA . ALA A 1 112 ? 18.444 -9.183 -23.799 1.00 52.50 112 ALA A CA 1
ATOM 838 C C . ALA A 1 112 ? 19.817 -9.773 -23.437 1.00 52.50 112 ALA A C 1
ATOM 840 O O . ALA A 1 112 ? 20.655 -9.960 -24.315 1.00 52.50 112 ALA A O 1
ATOM 841 N N . GLY A 1 113 ? 20.064 -10.005 -22.145 1.00 51.50 113 GLY A N 1
ATOM 842 C CA . GLY A 1 113 ? 21.338 -10.548 -21.678 1.00 51.50 113 GLY A CA 1
ATOM 843 C C . GLY A 1 113 ? 21.780 -10.183 -20.261 1.00 51.50 113 GLY A C 1
ATOM 844 O O . GLY A 1 113 ? 22.685 -10.843 -19.770 1.00 51.50 113 GLY A O 1
ATOM 845 N N . VAL A 1 114 ? 21.178 -9.198 -19.581 1.00 52.88 114 VAL A N 1
ATOM 846 C CA . VAL A 1 114 ? 21.695 -8.780 -18.254 1.00 52.88 114 VAL A CA 1
ATOM 847 C C . VAL A 1 114 ? 20.866 -9.291 -17.065 1.00 52.88 114 VAL A C 1
ATOM 849 O O . VAL A 1 114 ? 21.396 -9.376 -15.965 1.00 52.88 114 VAL A O 1
ATOM 852 N N . LEU A 1 115 ? 19.602 -9.694 -17.255 1.00 52.84 115 LEU A N 1
ATOM 853 C CA . LEU A 1 115 ? 18.697 -10.051 -16.144 1.00 52.84 115 LEU A CA 1
ATOM 854 C C . LEU A 1 115 ? 17.828 -11.290 -16.446 1.00 52.84 115 LEU A C 1
ATOM 856 O O . LEU A 1 115 ? 16.605 -11.203 -16.468 1.00 52.84 115 LEU A O 1
ATOM 860 N N . GLY A 1 116 ? 18.458 -12.433 -16.734 1.00 46.62 116 GLY A N 1
ATOM 861 C CA . GLY A 1 116 ? 17.790 -13.746 -16.738 1.00 46.62 116 GLY A CA 1
ATOM 862 C C . GLY A 1 116 ? 18.052 -14.514 -15.430 1.00 46.62 116 GLY A C 1
ATOM 863 O O . GLY A 1 116 ? 19.012 -14.184 -14.732 1.00 46.62 116 GLY A O 1
ATOM 864 N N . PRO A 1 117 ? 17.251 -15.546 -15.085 1.00 43.56 117 PRO A N 1
ATOM 865 C CA . PRO A 1 117 ? 17.401 -16.289 -13.831 1.00 43.56 117 PRO A CA 1
ATOM 866 C C . PRO A 1 117 ? 18.782 -16.964 -13.730 1.00 43.56 117 PRO A C 1
ATOM 868 O O . PRO A 1 117 ? 19.356 -17.355 -14.756 1.00 43.56 117 PRO A O 1
ATOM 871 N N . PRO A 1 118 ? 19.325 -17.161 -12.512 1.00 46.38 118 PRO A N 1
ATOM 872 C CA . PRO A 1 118 ? 20.671 -17.688 -12.341 1.00 46.38 118 PRO A CA 1
ATOM 873 C C . PRO A 1 118 ? 20.706 -19.160 -12.769 1.00 46.38 118 PRO A C 1
ATOM 875 O O . PRO A 1 118 ? 20.219 -20.041 -12.064 1.00 46.38 118 PRO A O 1
ATOM 878 N N . GLY A 1 119 ? 21.275 -19.431 -13.947 1.00 47.72 119 GLY A N 1
ATOM 879 C CA . GLY A 1 119 ? 21.530 -20.792 -14.437 1.00 47.72 119 GLY A CA 1
ATOM 880 C C . GLY A 1 119 ? 21.183 -21.059 -15.902 1.00 47.72 119 GLY A C 1
ATOM 881 O O . GLY A 1 119 ? 21.586 -22.093 -16.431 1.00 47.72 119 GLY A O 1
ATOM 882 N N . GLY A 1 120 ? 20.499 -20.148 -16.595 1.00 41.78 120 GLY A N 1
ATOM 883 C CA . GLY A 1 120 ? 20.360 -20.219 -18.050 1.00 41.78 120 GLY A CA 1
ATOM 884 C C . GLY A 1 120 ? 21.513 -19.481 -18.716 1.00 41.78 120 GLY A C 1
ATOM 885 O O . GLY A 1 120 ? 21.470 -18.261 -18.808 1.00 41.78 120 GLY A O 1
ATOM 886 N N . GLY A 1 121 ? 22.561 -20.190 -19.140 1.00 40.94 121 GLY A N 1
ATOM 887 C CA . GLY A 1 121 ? 23.714 -19.579 -19.805 1.00 40.94 121 GLY A CA 1
ATOM 888 C C . GLY A 1 121 ? 23.295 -18.736 -21.013 1.00 40.94 121 GLY A C 1
ATOM 889 O O . GLY A 1 121 ? 22.886 -19.279 -22.038 1.00 40.94 121 GLY A O 1
ATOM 890 N N . ALA A 1 122 ? 23.408 -17.414 -20.897 1.00 43.31 122 ALA A N 1
ATOM 891 C CA . ALA A 1 122 ? 23.315 -16.513 -22.031 1.00 43.31 122 ALA A CA 1
ATOM 892 C C . ALA A 1 122 ? 24.683 -16.467 -22.716 1.00 43.31 122 ALA A C 1
ATOM 894 O O . ALA A 1 122 ? 25.699 -16.165 -22.088 1.00 43.31 122 ALA A O 1
ATOM 895 N N . ALA A 1 123 ? 24.710 -16.782 -24.009 1.00 43.03 123 ALA A N 1
ATOM 896 C CA . ALA A 1 123 ? 25.832 -16.419 -24.859 1.00 43.03 123 ALA A CA 1
ATOM 897 C C . ALA A 1 123 ? 26.063 -14.899 -24.754 1.00 43.03 123 ALA A C 1
ATOM 899 O O . ALA A 1 123 ? 25.093 -14.143 -24.787 1.00 43.03 123 ALA A O 1
ATOM 900 N N . GLN A 1 124 ? 27.328 -14.493 -24.591 1.00 42.06 124 GLN A N 1
ATOM 901 C CA . GLN A 1 124 ? 27.823 -13.111 -24.546 1.00 42.06 124 GLN A CA 1
ATOM 902 C C . GLN A 1 124 ? 26.898 -12.083 -25.232 1.00 42.06 124 GLN A C 1
ATOM 904 O O . GLN A 1 124 ? 26.755 -12.095 -26.455 1.00 42.06 124 GLN A O 1
ATOM 909 N N . ALA A 1 125 ? 26.339 -11.145 -24.462 1.00 42.91 125 ALA A N 1
ATOM 910 C CA . ALA A 1 125 ? 25.913 -9.867 -25.026 1.00 42.91 125 ALA A CA 1
ATOM 911 C C . ALA A 1 125 ? 27.171 -9.057 -25.422 1.00 42.91 125 ALA A C 1
ATOM 913 O O . ALA A 1 125 ? 28.171 -9.124 -24.697 1.00 42.91 125 ALA A O 1
ATOM 914 N N . PRO A 1 126 ? 27.168 -8.323 -26.552 1.00 43.62 126 PRO A N 1
ATOM 915 C CA . PRO A 1 126 ? 28.294 -7.480 -26.932 1.00 43.62 126 PRO A CA 1
ATOM 916 C C . PRO A 1 126 ? 28.393 -6.289 -25.974 1.00 43.62 126 PRO A C 1
ATOM 918 O O . PRO A 1 126 ? 27.390 -5.657 -25.660 1.00 43.62 126 PRO A O 1
ATOM 921 N N . THR A 1 127 ? 29.603 -6.009 -25.499 1.00 46.53 127 THR A N 1
ATOM 922 C CA . THR A 1 127 ? 29.931 -4.855 -24.656 1.00 46.53 127 THR A CA 1
ATOM 923 C C . THR A 1 127 ? 29.663 -3.546 -25.401 1.00 46.53 127 THR A C 1
ATOM 925 O O . THR A 1 127 ? 29.980 -3.431 -26.584 1.00 46.53 127 THR A O 1
ATOM 928 N N . ASP A 1 128 ? 29.114 -2.557 -24.697 1.00 48.91 128 ASP A N 1
ATOM 929 C CA . ASP A 1 128 ? 28.582 -1.287 -25.218 1.00 48.91 128 ASP A CA 1
ATOM 930 C C . ASP A 1 128 ? 29.597 -0.340 -25.913 1.00 48.91 128 ASP A C 1
ATOM 932 O O . ASP A 1 128 ? 29.233 0.776 -26.288 1.00 48.91 128 ASP A O 1
ATOM 936 N N . ASP A 1 129 ? 30.845 -0.755 -26.145 1.00 49.41 129 ASP A N 1
ATOM 937 C CA . ASP A 1 129 ? 31.899 0.095 -26.724 1.00 49.41 129 ASP A CA 1
ATOM 938 C C . ASP A 1 129 ? 31.853 0.203 -28.267 1.00 49.41 129 ASP A C 1
ATOM 940 O O . ASP A 1 129 ? 32.363 1.170 -28.833 1.00 49.41 129 ASP A O 1
ATOM 944 N N . ASP A 1 130 ? 31.184 -0.718 -28.975 1.00 54.06 130 ASP A N 1
ATOM 945 C CA . ASP A 1 130 ? 31.194 -0.762 -30.456 1.00 54.06 130 ASP A CA 1
ATOM 946 C C . ASP A 1 130 ? 29.976 -0.109 -31.138 1.00 54.06 130 ASP A C 1
ATOM 948 O O . ASP A 1 130 ? 29.933 0.071 -32.362 1.00 54.06 130 ASP A O 1
ATOM 952 N N . HIS A 1 131 ? 28.964 0.310 -30.375 1.00 58.69 131 HIS A N 1
ATOM 953 C CA . HIS A 1 131 ? 27.742 0.866 -30.965 1.00 58.69 131 HIS A CA 1
ATOM 954 C C . HIS A 1 131 ? 27.913 2.296 -31.490 1.00 58.69 131 HIS A C 1
ATOM 956 O O . HIS A 1 131 ? 27.248 2.678 -32.459 1.00 58.69 131 HIS A O 1
ATOM 962 N N . LEU A 1 132 ? 28.822 3.086 -30.909 1.00 60.94 132 LEU A N 1
ATOM 963 C CA . LEU A 1 132 ? 29.077 4.450 -31.374 1.00 60.94 132 LEU A CA 1
ATOM 964 C C . LEU A 1 132 ? 29.792 4.461 -32.733 1.00 60.94 132 LEU A C 1
ATOM 966 O O . LEU A 1 132 ? 29.451 5.274 -33.594 1.00 60.94 132 LEU A O 1
ATOM 970 N N . GLY A 1 133 ? 30.721 3.526 -32.952 1.00 61.28 133 GLY A N 1
ATOM 971 C CA . GLY A 1 133 ? 31.408 3.350 -34.233 1.00 61.28 133 GLY A CA 1
ATOM 972 C C . GLY A 1 133 ? 30.426 3.022 -35.356 1.00 61.28 133 GLY A C 1
ATOM 973 O O . GLY A 1 133 ? 30.330 3.766 -36.334 1.00 61.28 133 GLY A O 1
ATOM 974 N N . ALA A 1 134 ? 29.597 1.994 -35.156 1.00 64.38 134 ALA A N 1
ATOM 975 C CA . ALA A 1 134 ? 28.574 1.592 -36.122 1.00 64.38 134 ALA A CA 1
ATOM 976 C C . ALA A 1 134 ? 27.543 2.707 -36.400 1.00 64.38 134 ALA A C 1
ATOM 978 O O . ALA A 1 134 ? 27.104 2.901 -37.537 1.00 64.38 134 ALA A O 1
ATOM 979 N N . LEU A 1 1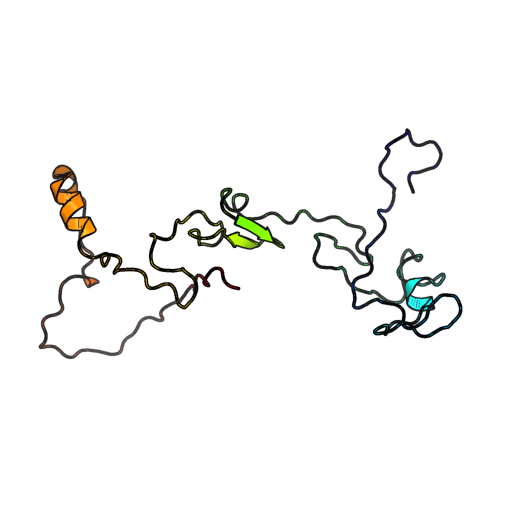35 ? 27.174 3.490 -35.379 1.00 63.69 135 LEU A N 1
ATOM 980 C CA . LEU A 1 135 ? 26.249 4.616 -35.528 1.00 63.69 135 LEU A CA 1
ATOM 981 C C . LEU A 1 135 ? 26.852 5.760 -36.361 1.00 63.69 135 LEU A C 1
ATOM 983 O O . LEU A 1 135 ? 26.150 6.354 -37.183 1.00 63.69 135 LEU A O 1
ATOM 987 N N . LEU A 1 136 ? 28.137 6.066 -36.170 1.00 69.62 136 LEU A N 1
ATOM 988 C CA . LEU A 1 136 ? 28.851 7.113 -36.909 1.00 69.62 136 LEU A CA 1
ATOM 989 C C . LEU A 1 136 ? 29.194 6.697 -38.346 1.00 69.62 136 LEU A C 1
ATOM 991 O O . LEU A 1 136 ? 29.333 7.565 -39.213 1.00 69.62 136 LEU A O 1
ATOM 995 N N . GLU A 1 137 ? 29.304 5.398 -38.618 1.00 72.44 137 GLU A N 1
ATOM 996 C CA . GLU A 1 137 ? 29.404 4.850 -39.974 1.00 72.44 137 GLU A CA 1
ATOM 997 C C . GLU A 1 137 ? 28.064 4.915 -40.711 1.00 72.44 137 GLU A C 1
ATOM 999 O O . GLU A 1 137 ? 28.004 5.402 -41.840 1.00 72.44 137 GLU A O 1
ATOM 1004 N N . ALA A 1 138 ? 26.973 4.514 -40.053 1.00 76.56 138 ALA A N 1
ATOM 1005 C CA . ALA A 1 138 ? 25.632 4.579 -40.627 1.00 76.56 138 ALA A CA 1
ATOM 1006 C C . ALA A 1 138 ? 25.119 6.021 -40.800 1.00 76.56 138 ALA A C 1
ATOM 1008 O O . ALA A 1 138 ? 24.282 6.283 -41.667 1.00 76.56 138 ALA A O 1
ATOM 1009 N N . LYS A 1 139 ? 25.594 6.969 -39.977 1.00 79.94 139 LYS A N 1
ATOM 1010 C CA . LYS A 1 139 ? 25.175 8.383 -39.999 1.00 79.94 139 LYS A CA 1
ATOM 1011 C C . LYS A 1 139 ? 26.384 9.330 -39.931 1.00 79.94 139 LYS A C 1
ATOM 1013 O O . LYS A 1 139 ? 26.625 9.961 -38.897 1.00 79.94 139 LYS A O 1
ATOM 1018 N N . PRO A 1 140 ? 27.119 9.510 -41.045 1.00 83.56 140 PRO A N 1
ATOM 1019 C CA . PRO A 1 140 ? 28.370 10.275 -41.065 1.00 83.56 140 PRO A CA 1
ATOM 1020 C C . PRO A 1 140 ? 28.227 11.754 -40.683 1.00 83.56 140 PRO A C 1
ATOM 1022 O O . PRO A 1 140 ? 29.169 12.353 -40.170 1.00 83.56 140 PRO A O 1
ATOM 1025 N N . TRP A 1 141 ? 27.047 12.347 -40.889 1.00 77.81 141 TRP A N 1
ATOM 1026 C CA . TRP A 1 141 ? 26.753 13.742 -40.533 1.00 77.81 141 TRP A CA 1
ATOM 1027 C C . TRP A 1 141 ? 26.671 14.001 -39.022 1.00 77.81 141 TRP A C 1
ATOM 1029 O O . TRP A 1 141 ? 26.598 15.158 -38.618 1.00 77.81 141 TRP A O 1
ATOM 1039 N N . LEU A 1 142 ? 26.681 12.962 -38.181 1.00 80.12 142 LEU A N 1
ATOM 1040 C CA . LEU A 1 142 ? 26.727 13.109 -36.722 1.00 80.12 142 LEU A CA 1
ATOM 1041 C C . LEU A 1 142 ? 28.153 13.327 -36.188 1.00 80.12 142 LEU A C 1
ATOM 1043 O O . LEU A 1 142 ? 28.318 13.867 -35.096 1.00 80.12 142 LEU A O 1
ATOM 1047 N N . LYS A 1 143 ? 29.188 12.999 -36.975 1.00 77.56 143 LYS A N 1
ATOM 1048 C CA . LYS A 1 143 ? 30.605 13.147 -36.595 1.00 77.56 143 LYS A CA 1
ATOM 1049 C C . LYS A 1 143 ? 31.010 14.542 -36.076 1.00 77.56 143 LYS A C 1
ATOM 1051 O O . LYS A 1 143 ? 31.773 14.587 -35.120 1.00 77.56 143 LYS A O 1
ATOM 1056 N N . PRO A 1 144 ? 30.542 15.679 -36.632 1.00 80.69 144 PRO A N 1
ATOM 1057 C CA . PRO A 1 144 ? 30.949 16.997 -36.139 1.00 80.69 144 PRO A CA 1
ATOM 1058 C C . PRO A 1 144 ? 30.210 17.457 -34.870 1.00 80.69 144 PRO A C 1
ATOM 1060 O O . PRO A 1 144 ? 30.647 18.421 -34.242 1.00 80.69 144 PRO A O 1
ATOM 1063 N N . VAL A 1 145 ? 29.096 16.813 -34.496 1.00 77.81 145 VAL A N 1
ATOM 1064 C CA . VAL A 1 145 ? 28.245 17.226 -33.359 1.00 77.81 145 VAL A CA 1
ATOM 1065 C C . VAL A 1 145 ? 28.336 16.291 -32.154 1.00 77.81 145 VAL A C 1
ATOM 1067 O O . VAL A 1 145 ? 27.982 16.691 -31.048 1.00 77.81 145 VAL A O 1
ATOM 1070 N N . VAL A 1 146 ? 28.838 15.070 -32.343 1.00 73.25 146 VAL A N 1
ATOM 1071 C CA . VAL A 1 146 ? 29.114 14.120 -31.262 1.00 73.25 146 VAL A CA 1
ATOM 1072 C C . VAL A 1 146 ? 30.552 14.321 -30.781 1.00 73.25 146 VAL A C 1
ATOM 1074 O O . VAL A 1 146 ? 31.487 14.242 -31.572 1.00 73.25 146 VAL A O 1
ATOM 1077 N N . ARG A 1 147 ? 30.743 14.574 -29.482 1.00 66.75 147 ARG A N 1
ATOM 1078 C CA . ARG A 1 147 ? 32.065 14.574 -28.839 1.00 66.75 147 ARG A CA 1
ATOM 1079 C C . ARG A 1 147 ? 32.126 13.435 -27.836 1.00 66.75 147 ARG A C 1
ATOM 1081 O O . ARG A 1 147 ? 31.212 13.292 -27.027 1.00 66.75 147 ARG A O 1
ATOM 1088 N N . ILE A 1 148 ? 33.194 12.649 -27.906 1.00 59.50 148 ILE A N 1
ATOM 1089 C CA . ILE A 1 148 ? 33.506 11.648 -26.890 1.00 59.50 148 ILE A CA 1
ATOM 1090 C C . ILE A 1 148 ? 33.943 12.407 -25.633 1.00 59.50 148 ILE A C 1
ATOM 1092 O O . ILE A 1 148 ? 34.669 13.401 -25.719 1.00 59.50 148 ILE A O 1
ATOM 1096 N N . ALA A 1 149 ? 33.411 12.005 -24.482 1.00 54.12 149 ALA A N 1
ATOM 1097 C CA . ALA A 1 149 ? 33.726 12.642 -23.215 1.00 54.12 149 ALA A CA 1
ATOM 1098 C C . ALA A 1 149 ? 35.192 12.349 -22.849 1.00 54.12 149 ALA A C 1
ATOM 1100 O O . ALA A 1 149 ? 35.687 11.253 -23.113 1.00 54.12 149 ALA A O 1
ATOM 1101 N N . ALA A 1 150 ? 35.905 13.329 -22.287 1.00 50.44 150 ALA A N 1
ATOM 1102 C CA . ALA A 1 150 ? 37.349 13.228 -22.048 1.00 50.44 150 ALA A CA 1
ATOM 1103 C C . ALA A 1 150 ? 37.725 12.086 -21.082 1.00 50.44 150 ALA A C 1
ATOM 1105 O O . ALA A 1 150 ? 38.882 11.687 -21.031 1.00 50.44 150 ALA A O 1
ATOM 1106 N N . GLU A 1 151 ? 36.758 11.544 -20.336 1.00 49.62 151 GLU A N 1
ATOM 1107 C CA . GLU A 1 151 ? 36.923 10.370 -19.477 1.00 49.62 151 GLU A CA 1
ATOM 1108 C C . GLU A 1 151 ? 37.084 9.050 -20.254 1.00 49.62 151 GLU A C 1
ATOM 1110 O O . GLU A 1 151 ? 37.537 8.066 -19.674 1.00 49.62 151 GLU A O 1
ATOM 1115 N N . ALA A 1 152 ? 36.717 9.018 -21.539 1.00 50.56 152 ALA A N 1
ATOM 1116 C CA . ALA A 1 152 ? 36.890 7.865 -22.428 1.00 50.56 152 ALA A CA 1
ATOM 1117 C C . ALA A 1 152 ? 38.143 7.978 -23.318 1.00 50.56 152 ALA A C 1
ATOM 1119 O O . ALA A 1 152 ? 38.433 7.072 -24.099 1.00 50.56 152 ALA A O 1
ATOM 1120 N N . GLU A 1 153 ? 38.903 9.071 -23.202 1.00 49.97 153 GLU A N 1
ATOM 1121 C CA . GLU A 1 153 ? 40.252 9.131 -23.764 1.00 49.97 153 GLU A CA 1
ATOM 1122 C C . GLU A 1 153 ? 41.158 8.228 -22.904 1.00 49.97 153 GLU A C 1
ATOM 1124 O O . GLU A 1 153 ? 41.184 8.381 -21.679 1.00 49.97 153 GLU A O 1
ATOM 1129 N N . PRO A 1 154 ? 41.901 7.271 -23.489 1.00 47.25 154 PRO A N 1
ATOM 1130 C CA . PRO A 1 154 ? 42.742 6.376 -22.709 1.00 47.25 154 PRO A CA 1
ATOM 1131 C C . PRO A 1 154 ? 43.832 7.188 -22.001 1.00 47.25 154 PRO A C 1
ATOM 1133 O O . PRO A 1 154 ? 44.700 7.783 -22.639 1.00 47.25 154 PRO A O 1
ATOM 1136 N N . THR A 1 155 ? 43.792 7.227 -20.668 1.00 49.59 155 THR A N 1
ATOM 1137 C CA . THR A 1 155 ? 44.860 7.826 -19.864 1.00 49.59 155 THR A CA 1
ATOM 1138 C C . THR A 1 155 ? 46.161 7.069 -20.116 1.00 49.59 155 THR A C 1
ATOM 1140 O O . THR A 1 155 ? 46.246 5.875 -19.830 1.00 49.59 155 THR A O 1
ATOM 1143 N N . ASP A 1 156 ? 47.161 7.772 -20.652 1.00 51.12 156 ASP A N 1
ATOM 1144 C CA . ASP A 1 156 ? 48.517 7.268 -20.877 1.00 51.12 156 ASP A CA 1
ATOM 1145 C C . ASP A 1 156 ? 49.086 6.667 -19.576 1.00 51.12 156 ASP A C 1
ATOM 1147 O O . ASP A 1 156 ? 49.050 7.297 -18.514 1.00 51.12 156 ASP A O 1
ATOM 1151 N N . LEU A 1 157 ? 49.577 5.426 -19.657 1.00 51.78 157 LEU A N 1
ATOM 1152 C CA . LEU A 1 157 ? 49.886 4.500 -18.550 1.00 51.78 157 LEU A CA 1
ATOM 1153 C C . LEU A 1 157 ? 51.104 4.907 -17.685 1.00 51.78 157 LEU A C 1
ATOM 1155 O O . LEU A 1 157 ? 51.778 4.051 -17.114 1.00 51.78 157 LEU A O 1
ATOM 1159 N N . GLY A 1 158 ? 51.430 6.197 -17.592 1.00 52.72 158 GLY A N 1
ATOM 1160 C CA . GLY A 1 158 ? 52.673 6.672 -16.978 1.00 52.72 158 GLY A CA 1
ATOM 1161 C C . GLY A 1 158 ? 52.541 7.692 -15.851 1.00 52.72 158 GLY A C 1
ATOM 1162 O O . GLY A 1 158 ? 53.522 7.930 -15.149 1.00 52.72 158 GLY A O 1
ATOM 1163 N N . ALA A 1 159 ? 51.381 8.315 -15.647 1.00 47.47 159 ALA A N 1
ATOM 1164 C CA . ALA A 1 159 ? 51.253 9.372 -14.650 1.00 47.47 159 ALA A CA 1
ATOM 1165 C C . ALA A 1 159 ? 50.375 8.915 -13.487 1.00 47.47 159 ALA A C 1
ATOM 1167 O O . ALA A 1 159 ? 49.168 8.754 -13.627 1.00 47.47 159 ALA A O 1
ATOM 1168 N N . GLU A 1 160 ? 50.984 8.767 -12.313 1.00 55.34 160 GLU A N 1
ATOM 1169 C CA . GLU A 1 160 ? 50.263 8.802 -11.043 1.00 55.34 160 GLU A CA 1
ATOM 1170 C C . GLU A 1 160 ? 49.690 10.212 -10.883 1.00 55.34 160 GLU A C 1
ATOM 1172 O O . GLU A 1 160 ? 50.476 11.164 -10.774 1.00 55.34 160 GLU A O 1
ATOM 1177 N N . PRO A 1 161 ? 48.360 10.418 -10.847 1.00 55.56 161 PRO A N 1
ATOM 1178 C CA . PRO A 1 161 ? 47.935 11.309 -9.778 1.00 55.56 161 PRO A CA 1
ATOM 1179 C C . PRO A 1 161 ? 46.505 11.158 -9.242 1.00 55.56 161 PRO A C 1
ATOM 1181 O O . PRO A 1 161 ? 45.503 11.302 -9.934 1.00 55.56 161 PRO A O 1
ATOM 1184 N N . ARG A 1 162 ? 46.506 11.242 -7.909 1.00 55.94 162 ARG A N 1
ATOM 1185 C CA . ARG A 1 162 ? 45.724 12.174 -7.077 1.00 55.94 162 ARG A CA 1
ATOM 1186 C C . ARG A 1 162 ? 44.290 11.761 -6.757 1.00 55.94 162 ARG A C 1
ATOM 1188 O O . ARG A 1 162 ? 43.320 12.154 -7.394 1.00 55.94 162 ARG A O 1
ATOM 1195 N N . GLN A 1 163 ? 44.207 11.129 -5.584 1.00 53.75 163 GLN A N 1
ATOM 1196 C CA . GLN A 1 163 ? 43.045 10.951 -4.708 1.00 53.75 163 GLN A CA 1
ATOM 1197 C C . GLN A 1 163 ? 42.360 12.274 -4.313 1.00 53.75 163 GLN A C 1
ATOM 1199 O O . GLN A 1 163 ? 42.324 12.665 -3.148 1.00 53.75 163 GLN A O 1
ATOM 1204 N N . ARG A 1 164 ? 41.771 12.990 -5.262 1.00 57.72 164 ARG A N 1
ATOM 1205 C CA . ARG A 1 164 ? 40.697 13.932 -4.938 1.00 57.72 164 ARG A CA 1
ATOM 1206 C C . ARG A 1 164 ? 39.449 13.474 -5.669 1.00 57.72 164 ARG A C 1
ATOM 1208 O O . ARG A 1 164 ? 39.054 14.042 -6.680 1.00 57.72 164 ARG A O 1
ATOM 1215 N N . MET A 1 165 ? 38.875 12.388 -5.151 1.00 54.44 165 MET A N 1
ATOM 1216 C CA . MET A 1 165 ? 37.601 11.852 -5.612 1.00 54.44 165 MET A CA 1
ATOM 1217 C C . MET A 1 165 ? 36.491 12.831 -5.225 1.00 54.44 165 MET A C 1
ATOM 1219 O O . MET A 1 165 ? 36.332 13.184 -4.056 1.00 54.44 165 MET A O 1
ATOM 1223 N N . ARG A 1 166 ? 35.730 13.283 -6.220 1.00 54.47 166 ARG A N 1
ATOM 1224 C CA . ARG A 1 166 ? 34.413 13.891 -6.001 1.00 54.47 166 ARG A CA 1
ATOM 1225 C C . ARG A 1 166 ? 33.499 12.780 -5.460 1.00 54.47 166 ARG A C 1
ATOM 1227 O O . ARG A 1 166 ? 33.655 11.645 -5.913 1.00 54.47 166 ARG A O 1
ATOM 1234 N N . PRO A 1 167 ? 32.583 13.044 -4.514 1.00 53.19 167 PRO A N 1
ATOM 1235 C CA . PRO A 1 167 ? 31.718 11.987 -4.004 1.00 53.19 167 PRO A CA 1
ATOM 1236 C C . PRO A 1 167 ? 30.832 11.470 -5.141 1.00 53.19 167 PRO A C 1
ATOM 1238 O O . PRO A 1 167 ? 30.084 12.244 -5.740 1.00 53.19 167 PRO A O 1
ATOM 1241 N N . LEU A 1 168 ? 30.929 10.175 -5.455 1.00 54.19 168 LEU A N 1
ATOM 1242 C CA . LEU A 1 168 ? 29.944 9.529 -6.316 1.00 54.19 168 LEU A CA 1
ATOM 1243 C C . LEU A 1 168 ? 28.616 9.481 -5.558 1.00 54.19 168 LEU A C 1
ATOM 1245 O O . LEU A 1 168 ? 28.516 8.851 -4.505 1.00 54.19 168 LEU A O 1
ATOM 1249 N N . ILE A 1 169 ? 27.601 10.150 -6.102 1.00 61.66 169 ILE A N 1
ATOM 1250 C CA . ILE A 1 169 ? 26.214 9.914 -5.710 1.00 61.66 169 ILE A CA 1
ATOM 1251 C C . ILE A 1 169 ? 25.757 8.711 -6.526 1.00 61.66 169 ILE A C 1
ATOM 1253 O O . ILE A 1 169 ? 25.477 8.830 -7.717 1.00 61.66 169 ILE A O 1
ATOM 1257 N N . TYR A 1 170 ? 25.731 7.545 -5.893 1.00 51.34 170 TYR A N 1
ATOM 1258 C CA . TYR A 1 170 ? 25.156 6.354 -6.496 1.00 51.34 170 TYR A CA 1
ATOM 1259 C C . TYR A 1 170 ? 23.640 6.392 -6.300 1.00 51.34 170 TYR A C 1
ATOM 1261 O O . TYR A 1 170 ? 23.151 6.289 -5.175 1.00 51.34 170 TYR A O 1
ATOM 1269 N N . VAL A 1 171 ? 22.901 6.554 -7.396 1.00 59.09 171 VAL A N 1
ATOM 1270 C CA . VAL A 1 171 ? 21.479 6.206 -7.444 1.00 59.09 171 VAL A CA 1
ATOM 1271 C C . VAL A 1 171 ? 21.432 4.768 -7.939 1.00 59.09 171 VAL A C 1
ATOM 1273 O O . VAL A 1 171 ? 21.705 4.505 -9.106 1.00 59.09 171 VAL A O 1
ATOM 1276 N N . TYR A 1 172 ? 21.202 3.833 -7.023 1.00 51.81 172 TYR A N 1
ATOM 1277 C CA . TYR A 1 172 ? 21.118 2.420 -7.367 1.00 51.81 172 TYR A CA 1
ATOM 1278 C C . TYR A 1 172 ? 19.728 2.141 -7.939 1.00 51.81 172 TYR A C 1
ATOM 1280 O O . TYR A 1 172 ? 18.748 2.119 -7.194 1.00 51.81 172 TYR A O 1
ATOM 1288 N N . ASP A 1 173 ? 19.648 1.927 -9.251 1.00 55.69 173 ASP A N 1
ATOM 1289 C CA . ASP A 1 173 ? 18.510 1.231 -9.845 1.00 55.69 173 ASP A CA 1
ATOM 1290 C C . ASP A 1 173 ? 18.599 -0.225 -9.372 1.00 55.69 173 ASP A C 1
ATOM 1292 O O . ASP A 1 173 ? 19.480 -0.979 -9.792 1.00 55.69 173 ASP A O 1
ATOM 1296 N N . LEU A 1 174 ? 17.756 -0.596 -8.407 1.00 55.59 174 LEU A N 1
ATOM 1297 C CA . LEU A 1 174 ? 17.726 -1.962 -7.897 1.00 55.59 174 LEU A CA 1
ATOM 1298 C C . LEU A 1 174 ? 17.223 -2.907 -9.002 1.00 55.59 174 LEU A C 1
ATOM 1300 O O . LEU A 1 174 ? 16.311 -2.543 -9.751 1.00 55.59 174 LEU A O 1
ATOM 1304 N N . PRO A 1 175 ? 17.815 -4.108 -9.134 1.00 52.66 175 PRO A N 1
ATOM 1305 C CA . PRO A 1 175 ? 17.320 -5.111 -10.064 1.00 52.66 175 PRO A CA 1
ATOM 1306 C C . PRO A 1 175 ? 15.868 -5.492 -9.720 1.00 52.66 175 PRO A C 1
ATOM 1308 O O . PRO A 1 175 ? 15.486 -5.425 -8.552 1.00 52.66 175 PRO A O 1
ATOM 1311 N N . PRO A 1 176 ? 15.070 -5.935 -10.710 1.00 47.25 176 PRO A N 1
ATOM 1312 C CA . PRO A 1 176 ? 13.618 -6.152 -10.596 1.00 47.25 176 PRO A CA 1
ATOM 1313 C C . PRO A 1 176 ? 13.199 -7.277 -9.629 1.00 47.25 176 PRO A C 1
ATOM 1315 O O . PRO A 1 176 ? 12.020 -7.610 -9.530 1.00 47.25 176 PRO A O 1
ATOM 1318 N N . GLU A 1 177 ? 14.159 -7.891 -8.942 1.00 51.91 177 GLU A N 1
ATOM 1319 C CA . GLU A 1 177 ? 13.969 -9.023 -8.037 1.00 51.91 177 GLU A CA 1
ATOM 1320 C C . GLU A 1 177 ? 13.630 -8.594 -6.594 1.00 51.91 177 GLU A C 1
ATOM 1322 O O . GLU A 1 177 ? 13.441 -9.460 -5.738 1.00 51.91 177 GLU A O 1
ATOM 1327 N N . PHE A 1 178 ? 13.514 -7.284 -6.329 1.00 45.78 178 PHE A N 1
ATOM 1328 C CA . PHE A 1 178 ? 13.116 -6.705 -5.039 1.00 45.78 178 PHE A CA 1
ATOM 1329 C C . PHE A 1 178 ? 12.008 -5.662 -5.190 1.00 45.78 178 PHE A C 1
ATOM 1331 O O . PHE A 1 178 ? 12.137 -4.782 -6.069 1.00 45.78 178 PHE A O 1
#

Radius of gyration: 28.49 Å; chains: 1; bounding box: 86×38×65 Å

Organism: NCBI:txid1486919

Sequence (178 aa):
GPEPGSPPGSPPRRRGRMLGTHCRPDKDPEGNAISWGNVPWDDVYGPEGWCVAENPKSSCGCHLDGHAGPACELNYEMVCPNQCSGHGECWLGFCKCHEGWYGTDCMRKAAAGVLGPPGGGAAQAPTDDDHLGALLEAKPWLKPVVRIAAEAEPTDLGAEPRQRMRPLIYVYDLPPEF

Secondary structure (DSSP, 8-state):
-PPTTPPTTPPPSSPPPP--GGG-BSB-TTSPBPTT--B-HHHHHSTTSTTT-SS-SS-----TTTEESTTS-EE---PPGGGGGGSEEEETTEEEEPTTEESTTS-EEPPTTSS--TTS----PPPTTSHHHHHHHH-GGGTTT----GGGS---TT------PPPP-------TT-

Foldseek 3Di:
DCDPPDDPPDDRPFDQADQDLQQAAQADPVRHGDPSHDHHPCCDPNCLHLRHDPHHPDARDHDLPQFDDSNSRDGHDLDEVCCLVVQADRGSNFGLGDPQFFDRSRPDGHDPPDDDDPPDDDDDDDDPPCVVVVVCVVPVVCVVVDDDDPVPVDDDPPDDDDPPDDDDPDPDRDPSPD

pLDDT: mean 73.1, std 16.0, range [40.94, 94.0]